Protein AF-A0A7L3AHM6-F1 (afdb_monomer)

Solvent-accessible surface area (backbone atoms only — not comparable to full-atom values): 8227 Å² total; per-residue (Å²): 134,84,89,84,73,78,83,62,83,76,68,63,74,88,47,47,65,57,49,55,53,46,52,54,51,48,51,54,51,49,55,52,48,50,60,62,68,72,49,59,67,71,67,50,63,76,73,48,55,75,69,54,48,53,49,53,53,49,51,52,52,48,51,55,38,60,72,74,71,53,79,56,54,70,63,51,52,54,52,51,51,51,56,47,51,55,56,50,59,75,70,50,84,76,82,57,63,67,59,53,51,51,53,52,54,61,73,70,58,72,86,56,87,85,61,78,84,69,80,77,78,82,82,82,78,83,78,88,130

Foldseek 3Di:
DDPPPPPPVPPDPVCVVVVVVVVVVVVVVVVVVCVVVVDDPVVVVVPDDPLVVLVVVLVVVVVVCVVPPVPCVVVSVVSVVVSVVVVVVVVDDDDDPVVVVVVVCVVPDDDDPVPPPPPPDPPPDDDDD

Sequence (129 aa):
MSEDDINTEEYPTEINDYLVAFEKSLGSVDEMLRTMMSVSRSDLLQKLEPLEQAKMDLVSVYMLNSMFWGKYVERIRTYMNKVKEIADKKKASKLDKGAASRFVRNALWEPNAENEHTSKTPAKGKKRK

Mean predicted aligned error: 15.76 Å

Organism: NCBI:txid302527

Radius of gyration: 33.63 Å; Cα contacts (8 Å, |Δi|>4): 21; chains: 1; bounding box: 99×34×82 Å

pLDDT: mean 77.74, std 16.6, range [38.75, 95.12]

Structure (mmCIF, N/CA/C/O backbone):
data_AF-A0A7L3AHM6-F1
#
_entry.id   AF-A0A7L3AHM6-F1
#
loop_
_atom_site.group_PDB
_atom_site.id
_atom_site.type_symbol
_atom_site.label_atom_id
_atom_site.label_alt_id
_atom_site.label_comp_id
_atom_site.label_asym_id
_atom_site.label_entity_id
_atom_site.label_seq_id
_atom_site.pdbx_PDB_ins_code
_atom_site.Cartn_x
_atom_site.Cartn_y
_atom_site.Cartn_z
_atom_site.occupancy
_atom_site.B_iso_or_equiv
_atom_site.auth_seq_id
_atom_site.auth_comp_id
_atom_site.auth_asym_id
_atom_site.auth_atom_id
_atom_site.pdbx_PDB_model_num
ATOM 1 N N . MET A 1 1 ? 28.284 13.991 -44.848 1.00 38.75 1 MET A N 1
ATOM 2 C CA . MET A 1 1 ? 28.928 13.281 -43.727 1.00 38.75 1 MET A CA 1
ATOM 3 C C . MET A 1 1 ? 27.891 12.302 -43.235 1.00 38.75 1 MET A C 1
ATOM 5 O O . MET A 1 1 ? 26.779 12.723 -42.963 1.00 38.75 1 MET A O 1
ATOM 9 N N . SER A 1 2 ? 28.213 11.024 -43.354 1.00 41.25 2 SER A N 1
ATOM 10 C CA . SER A 1 2 ? 27.355 9.862 -43.139 1.00 41.25 2 SER A CA 1
ATOM 11 C C . SER A 1 2 ? 26.923 9.766 -41.675 1.00 41.25 2 SER A C 1
ATOM 13 O O . SER A 1 2 ? 27.773 9.697 -40.794 1.00 41.25 2 SER A O 1
ATOM 15 N N . GLU A 1 3 ? 25.611 9.767 -41.439 1.00 45.12 3 GLU A N 1
ATOM 16 C CA . GLU A 1 3 ? 24.983 9.544 -40.125 1.00 45.12 3 GLU A CA 1
ATOM 17 C C . GLU A 1 3 ? 24.673 8.050 -39.879 1.00 45.12 3 GLU A C 1
ATOM 19 O O . GLU A 1 3 ? 23.915 7.717 -38.978 1.00 45.12 3 GLU A O 1
ATOM 24 N N . ASP A 1 4 ? 25.288 7.145 -40.648 1.00 48.78 4 ASP A N 1
ATOM 25 C CA . ASP A 1 4 ? 24.995 5.702 -40.644 1.00 48.78 4 ASP A CA 1
ATOM 26 C C . ASP A 1 4 ? 26.114 4.858 -40.010 1.00 48.78 4 ASP A C 1
ATOM 28 O O . ASP A 1 4 ? 26.454 3.794 -40.518 1.00 48.78 4 ASP A O 1
ATOM 32 N N . ASP A 1 5 ? 26.736 5.323 -38.924 1.00 44.53 5 ASP A N 1
ATOM 33 C CA . ASP A 1 5 ? 27.817 4.552 -38.284 1.00 44.53 5 ASP A CA 1
ATOM 34 C C . ASP A 1 5 ? 27.799 4.619 -36.751 1.00 44.53 5 ASP A C 1
ATOM 36 O O . ASP A 1 5 ? 28.826 4.700 -36.077 1.00 44.53 5 ASP A O 1
ATOM 40 N N . ILE A 1 6 ? 26.600 4.540 -36.168 1.00 50.66 6 ILE A N 1
ATOM 41 C CA . ILE A 1 6 ? 26.470 3.959 -34.831 1.00 50.66 6 ILE A CA 1
ATOM 42 C C . ILE A 1 6 ? 26.250 2.471 -35.066 1.00 50.66 6 ILE A C 1
ATOM 44 O O . ILE A 1 6 ? 25.119 2.026 -35.252 1.00 50.66 6 ILE A O 1
ATOM 48 N N . ASN A 1 7 ? 27.354 1.718 -35.074 1.00 51.75 7 ASN A N 1
ATOM 49 C CA . ASN A 1 7 ? 27.359 0.282 -34.809 1.00 51.75 7 ASN A CA 1
ATOM 50 C C . ASN A 1 7 ? 26.659 0.060 -33.457 1.00 51.75 7 ASN A C 1
ATOM 52 O O . ASN A 1 7 ? 27.282 0.017 -32.398 1.00 51.75 7 ASN A O 1
ATOM 56 N N . THR A 1 8 ? 25.333 0.010 -33.490 1.00 53.38 8 THR A N 1
ATOM 57 C CA . THR A 1 8 ? 24.526 -0.575 -32.439 1.00 53.38 8 THR A CA 1
ATOM 58 C C . THR A 1 8 ? 24.762 -2.058 -32.614 1.00 53.38 8 THR A C 1
ATOM 60 O O . THR A 1 8 ? 24.451 -2.609 -33.665 1.00 53.38 8 THR A O 1
ATOM 63 N N . GLU A 1 9 ? 25.413 -2.691 -31.641 1.00 57.03 9 GLU A N 1
ATOM 64 C CA . GLU A 1 9 ? 25.371 -4.143 -31.525 1.00 57.03 9 GLU A CA 1
ATOM 65 C C . GLU A 1 9 ? 23.888 -4.520 -31.504 1.00 57.03 9 GLU A C 1
ATOM 67 O O . GLU A 1 9 ? 23.199 -4.333 -30.498 1.00 57.03 9 GLU A O 1
ATOM 72 N N . GLU A 1 10 ? 23.374 -4.896 -32.675 1.00 73.06 10 GLU A N 1
ATOM 73 C CA . GLU A 1 10 ? 21.968 -5.169 -32.901 1.00 73.06 10 GLU A CA 1
ATOM 74 C C . GLU A 1 10 ? 21.656 -6.403 -32.073 1.00 73.06 10 GLU A C 1
ATOM 76 O O . GLU A 1 10 ? 22.106 -7.520 -32.343 1.00 73.06 10 GLU A O 1
ATOM 81 N N . TYR A 1 11 ? 20.995 -6.158 -30.950 1.00 78.06 11 TYR A N 1
ATOM 82 C CA . TYR A 1 11 ? 20.605 -7.212 -30.047 1.00 78.06 11 TYR A CA 1
ATOM 83 C C . TYR A 1 11 ? 19.666 -8.183 -30.788 1.00 78.06 11 TYR A C 1
ATOM 85 O O . TYR A 1 11 ? 19.024 -7.797 -31.768 1.00 78.06 11 TYR A O 1
ATOM 93 N N . PRO A 1 12 ? 19.551 -9.446 -30.341 1.00 86.75 12 PRO A N 1
ATOM 94 C CA . PRO A 1 12 ? 18.756 -10.444 -31.051 1.00 86.75 12 PRO A CA 1
ATOM 95 C C . PRO A 1 12 ? 17.320 -9.964 -31.314 1.00 86.75 12 PRO A C 1
ATOM 97 O O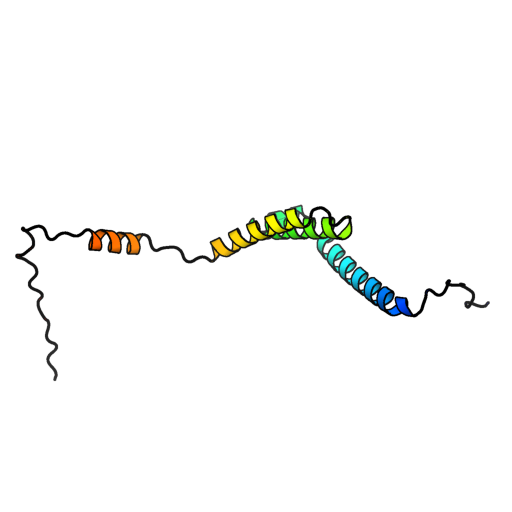 . PRO A 1 12 ? 16.645 -9.479 -30.404 1.00 86.75 12 PRO A O 1
ATOM 100 N N . THR A 1 13 ? 16.826 -10.111 -32.545 1.00 81.75 13 THR A N 1
ATOM 101 C CA . THR A 1 13 ? 15.479 -9.640 -32.931 1.00 81.75 13 THR A CA 1
ATOM 102 C C . THR A 1 13 ? 14.359 -10.251 -32.080 1.00 81.75 13 THR A C 1
ATOM 104 O O . THR A 1 13 ? 13.325 -9.624 -31.867 1.00 81.75 13 THR A O 1
ATOM 107 N N . GLU A 1 14 ? 14.595 -11.431 -31.504 1.00 87.75 14 GLU A N 1
ATOM 108 C CA . GLU A 1 14 ? 13.702 -12.134 -30.586 1.00 87.75 14 GLU A CA 1
ATOM 109 C C . GLU A 1 14 ? 13.423 -11.346 -29.299 1.00 87.75 14 GLU A C 1
ATOM 111 O O . GLU A 1 14 ? 12.385 -11.558 -28.670 1.00 87.75 14 GLU A O 1
ATOM 116 N N . ILE A 1 15 ? 14.328 -10.444 -28.893 1.00 89.81 15 ILE A N 1
ATOM 117 C CA . ILE A 1 15 ? 14.151 -9.615 -27.694 1.00 89.81 15 ILE A CA 1
ATOM 118 C C . ILE A 1 15 ? 13.638 -8.203 -27.985 1.00 89.81 15 ILE A C 1
ATOM 120 O O . ILE A 1 15 ? 13.244 -7.512 -27.047 1.00 89.81 15 ILE A O 1
ATOM 124 N N . ASN A 1 16 ? 13.568 -7.795 -29.256 1.00 89.12 16 ASN A N 1
ATOM 125 C CA . ASN A 1 16 ? 13.098 -6.467 -29.663 1.00 89.12 16 ASN A CA 1
ATOM 126 C C . ASN A 1 16 ? 11.714 -6.144 -29.099 1.00 89.12 16 ASN A C 1
ATOM 128 O O . ASN A 1 16 ? 11.530 -5.130 -28.429 1.00 89.12 16 ASN A O 1
ATOM 132 N N . ASP A 1 17 ? 10.756 -7.049 -29.286 1.00 90.25 17 ASP A N 1
ATOM 133 C CA . ASP A 1 17 ? 9.383 -6.827 -28.835 1.00 90.25 17 ASP A CA 1
ATOM 134 C C . ASP A 1 17 ? 9.293 -6.717 -27.306 1.00 90.25 17 ASP A C 1
ATOM 136 O O . ASP A 1 17 ? 8.527 -5.907 -26.776 1.00 90.25 17 ASP A O 1
ATOM 140 N N . TYR A 1 18 ? 10.117 -7.482 -26.581 1.00 91.19 18 TYR A N 1
ATOM 141 C CA . TYR A 1 18 ? 10.203 -7.401 -25.124 1.00 91.19 18 TYR A CA 1
ATOM 142 C C . TYR A 1 18 ? 10.816 -6.078 -24.658 1.00 91.19 18 TYR A C 1
ATOM 144 O O . TYR A 1 18 ? 10.332 -5.500 -23.685 1.00 91.19 18 TYR A O 1
ATOM 152 N N . LEU A 1 19 ? 11.846 -5.583 -25.347 1.00 89.69 19 LEU A N 1
ATOM 153 C CA . LEU A 1 19 ? 12.499 -4.314 -25.027 1.00 89.69 19 LEU A CA 1
ATOM 154 C C . LEU A 1 19 ? 11.583 -3.122 -25.306 1.00 89.69 19 LEU A C 1
ATOM 156 O O . LEU A 1 19 ? 11.434 -2.265 -24.439 1.00 89.69 19 LEU A O 1
ATOM 160 N N . VAL A 1 20 ? 10.892 -3.113 -26.447 1.00 91.75 20 VAL A N 1
ATOM 161 C CA . VAL A 1 20 ? 9.908 -2.075 -26.788 1.00 91.75 20 VAL A CA 1
ATOM 162 C C . VAL A 1 20 ? 8.741 -2.083 -25.793 1.00 91.75 20 VAL A C 1
ATOM 164 O O . VAL A 1 20 ? 8.309 -1.032 -25.310 1.00 91.75 20 VAL A O 1
ATOM 167 N N . ALA A 1 21 ? 8.234 -3.265 -25.425 1.00 93.75 21 ALA A N 1
ATOM 168 C CA . ALA A 1 21 ? 7.189 -3.381 -24.409 1.00 93.75 21 ALA A CA 1
ATOM 169 C C . ALA A 1 21 ? 7.670 -2.915 -23.024 1.00 93.75 21 ALA A C 1
ATOM 171 O O . ALA A 1 21 ? 6.911 -2.274 -22.286 1.00 93.75 21 ALA A O 1
ATOM 172 N N . PHE A 1 22 ? 8.922 -3.214 -22.669 1.00 92.56 22 PHE A N 1
ATOM 173 C CA . PHE A 1 22 ? 9.537 -2.779 -21.421 1.00 92.56 22 PHE A CA 1
ATOM 174 C C . PHE A 1 22 ? 9.733 -1.261 -21.377 1.00 92.56 22 PHE A C 1
ATOM 176 O O . PHE A 1 22 ? 9.312 -0.643 -20.404 1.00 92.56 22 PHE A O 1
ATOM 183 N N . GLU A 1 23 ? 10.282 -0.648 -22.427 1.00 92.81 23 GLU A N 1
ATOM 184 C CA . GLU A 1 23 ? 10.461 0.805 -22.540 1.00 92.81 23 GLU A CA 1
ATOM 185 C C . GLU A 1 23 ? 9.123 1.536 -22.402 1.00 92.81 23 GLU A C 1
ATOM 187 O O . GLU A 1 23 ? 8.985 2.456 -21.596 1.00 92.81 23 GLU A O 1
ATOM 192 N N . LYS A 1 24 ? 8.093 1.067 -23.113 1.00 95.12 24 LYS A N 1
ATOM 193 C CA . LYS A 1 24 ? 6.742 1.625 -23.004 1.00 95.12 24 LYS A CA 1
ATOM 194 C C . LYS A 1 24 ? 6.189 1.514 -21.581 1.00 95.12 24 LYS A C 1
ATOM 196 O O . LYS A 1 24 ? 5.566 2.449 -21.076 1.00 95.12 24 LYS A O 1
ATOM 201 N N . SER A 1 25 ? 6.411 0.372 -20.930 1.00 93.69 25 SER A N 1
ATOM 202 C CA . SER A 1 25 ? 5.996 0.156 -19.540 1.00 93.69 25 SER A CA 1
ATOM 203 C C . SER A 1 25 ? 6.757 1.077 -18.581 1.00 93.69 25 SER A C 1
ATOM 205 O O . SER A 1 25 ? 6.153 1.646 -17.674 1.00 93.69 25 SER A O 1
ATOM 207 N N . LEU A 1 26 ? 8.058 1.276 -18.808 1.00 92.69 26 LEU A N 1
ATOM 208 C CA . LEU A 1 26 ? 8.908 2.169 -18.025 1.00 92.69 26 LEU A CA 1
ATOM 209 C C . LEU A 1 26 ? 8.475 3.631 -18.175 1.00 92.69 26 LEU A C 1
ATOM 211 O O . LEU A 1 26 ? 8.376 4.329 -17.169 1.00 92.69 26 LEU A O 1
ATOM 215 N N . GLY A 1 27 ? 8.135 4.069 -19.390 1.00 93.38 27 GLY A N 1
ATOM 216 C CA . GLY A 1 27 ? 7.590 5.405 -19.644 1.00 93.38 27 GLY A CA 1
ATOM 217 C C . GLY A 1 27 ? 6.287 5.660 -18.882 1.00 93.38 27 GLY A C 1
ATOM 218 O O . GLY A 1 27 ? 6.146 6.684 -18.219 1.00 93.38 27 GLY A O 1
ATOM 219 N N . SER A 1 28 ? 5.366 4.689 -18.872 1.00 92.62 28 SER A N 1
ATOM 220 C CA . SER A 1 28 ? 4.122 4.800 -18.094 1.00 92.62 28 SER A CA 1
ATOM 221 C C . SER A 1 28 ? 4.375 4.903 -16.584 1.00 92.62 28 SER A C 1
ATOM 223 O O . SER A 1 28 ? 3.701 5.664 -15.883 1.00 92.62 28 SER A O 1
ATOM 225 N N . VAL A 1 29 ? 5.352 4.151 -16.071 1.00 88.50 29 VAL A N 1
ATOM 226 C CA . VAL A 1 29 ? 5.747 4.207 -14.659 1.00 88.50 29 VAL A CA 1
ATOM 227 C C . VAL A 1 29 ? 6.417 5.545 -14.319 1.00 88.50 29 VAL A C 1
ATOM 229 O O . VAL A 1 29 ? 6.131 6.094 -13.255 1.00 88.50 29 VAL A O 1
ATOM 232 N N . ASP A 1 30 ? 7.245 6.099 -15.210 1.00 89.25 30 ASP A N 1
ATOM 233 C CA . ASP A 1 30 ? 7.875 7.416 -15.036 1.00 89.25 30 ASP A CA 1
ATOM 234 C C . ASP A 1 30 ? 6.828 8.538 -14.984 1.00 89.25 30 ASP A C 1
ATOM 236 O O . ASP A 1 30 ? 6.842 9.361 -14.068 1.00 89.25 30 ASP A O 1
ATOM 240 N N . GLU A 1 31 ? 5.849 8.534 -15.893 1.00 91.94 31 GLU A N 1
ATOM 241 C CA . GLU A 1 31 ? 4.734 9.491 -15.876 1.00 91.94 31 GLU A CA 1
ATOM 242 C C . GLU A 1 31 ? 3.923 9.416 -14.572 1.00 91.94 31 GLU A C 1
ATOM 244 O O . GLU A 1 31 ? 3.602 10.443 -13.957 1.00 91.94 31 GLU A O 1
ATOM 249 N N . MET A 1 32 ? 3.623 8.198 -14.108 1.00 87.25 32 MET A N 1
ATOM 250 C CA . MET A 1 32 ? 2.919 7.980 -12.844 1.00 87.25 32 MET A CA 1
ATOM 251 C C . MET A 1 32 ? 3.732 8.503 -11.653 1.00 87.25 32 MET A C 1
ATOM 253 O O . MET A 1 32 ? 3.183 9.186 -10.783 1.00 87.25 32 MET A O 1
ATOM 257 N N . LEU A 1 33 ? 5.040 8.225 -11.620 1.00 84.94 33 LEU A N 1
ATOM 258 C CA . LEU A 1 33 ? 5.934 8.667 -10.553 1.00 84.94 33 LEU A CA 1
ATOM 259 C C . LEU A 1 33 ? 6.069 10.193 -10.535 1.00 84.94 33 LEU A C 1
ATOM 261 O O . LEU A 1 33 ? 5.950 10.801 -9.473 1.00 84.94 33 LEU A O 1
ATOM 265 N N . ARG A 1 34 ? 6.235 10.829 -11.700 1.00 88.38 34 ARG A N 1
ATOM 266 C CA . ARG A 1 34 ? 6.255 12.295 -11.834 1.00 88.38 34 ARG A CA 1
ATOM 267 C C . ARG A 1 34 ? 4.980 12.924 -11.300 1.00 88.38 34 ARG A C 1
ATOM 269 O O . ARG A 1 34 ? 5.042 13.888 -10.541 1.00 88.38 34 ARG A O 1
ATO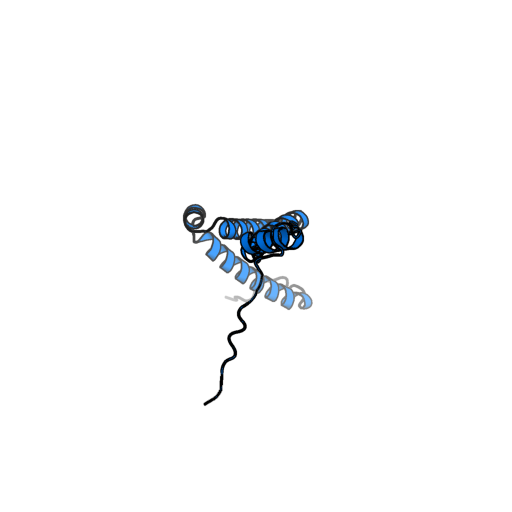M 276 N N . THR A 1 35 ? 3.831 12.348 -11.644 1.00 86.31 35 THR A N 1
ATOM 277 C CA . THR A 1 35 ? 2.532 12.803 -11.136 1.00 86.31 35 THR A CA 1
ATOM 278 C C . THR A 1 35 ? 2.472 12.676 -9.613 1.00 86.31 35 THR A C 1
ATOM 280 O O . THR A 1 35 ? 2.088 13.625 -8.932 1.00 86.31 35 THR A O 1
ATOM 283 N N . MET A 1 36 ? 2.923 11.552 -9.052 1.00 80.25 36 MET A N 1
ATOM 284 C CA . MET A 1 36 ? 2.963 11.337 -7.603 1.00 80.25 36 MET A CA 1
ATOM 285 C C . MET A 1 36 ? 3.914 12.304 -6.878 1.00 80.25 36 MET A C 1
ATOM 287 O O . MET A 1 36 ? 3.593 12.768 -5.787 1.00 80.25 36 MET A O 1
ATOM 291 N N . MET A 1 37 ? 5.066 12.623 -7.473 1.00 81.75 37 MET A N 1
ATOM 292 C CA . MET A 1 37 ? 6.066 13.536 -6.905 1.00 81.75 37 MET A CA 1
ATOM 293 C C . MET A 1 37 ? 5.735 15.021 -7.123 1.00 81.75 37 MET A C 1
ATOM 295 O O . MET A 1 37 ? 6.354 15.875 -6.493 1.00 81.75 37 MET A O 1
ATOM 299 N N . SER A 1 38 ? 4.761 15.341 -7.984 1.00 83.69 38 SER A N 1
ATOM 300 C CA . SER A 1 38 ? 4.348 16.723 -8.274 1.00 83.69 38 SER A CA 1
ATOM 301 C C . SER A 1 38 ? 3.658 17.426 -7.098 1.00 83.69 38 SER A C 1
ATOM 303 O O . SER A 1 38 ? 3.642 18.655 -7.039 1.00 83.69 38 SER A O 1
ATOM 305 N N . VAL A 1 39 ? 3.111 16.664 -6.144 1.00 77.06 39 VAL A N 1
ATOM 306 C CA . VAL A 1 39 ? 2.434 17.186 -4.950 1.00 77.06 39 VAL A CA 1
ATOM 307 C C . VAL A 1 39 ? 3.261 16.862 -3.713 1.00 77.06 39 VAL A C 1
ATOM 309 O O . VAL A 1 39 ? 3.701 15.727 -3.519 1.00 77.06 39 VAL A O 1
ATOM 312 N N . SER A 1 40 ? 3.451 17.851 -2.837 1.00 77.19 40 SER A N 1
ATOM 313 C CA . SER A 1 40 ? 4.169 17.623 -1.587 1.00 77.19 40 SER A CA 1
ATOM 314 C C . SER A 1 40 ? 3.388 16.652 -0.691 1.00 77.19 40 SER A C 1
ATOM 316 O O . SER A 1 40 ? 2.170 16.757 -0.512 1.00 77.19 40 SER A O 1
ATOM 318 N N . ARG A 1 41 ? 4.096 15.686 -0.093 1.00 72.00 41 ARG A N 1
ATOM 319 C CA . ARG A 1 41 ? 3.483 14.705 0.817 1.00 72.00 41 ARG A CA 1
ATOM 320 C C . ARG A 1 41 ? 2.799 15.400 1.998 1.00 72.00 41 ARG A C 1
ATOM 322 O O . ARG A 1 41 ? 1.731 14.970 2.409 1.00 72.00 41 ARG A O 1
ATOM 329 N N . SER A 1 42 ? 3.374 16.485 2.517 1.00 73.94 42 SER A N 1
ATOM 330 C CA . SER A 1 42 ? 2.805 17.274 3.617 1.00 73.94 42 SER A CA 1
ATOM 331 C C . SER A 1 42 ? 1.457 17.902 3.269 1.00 73.94 42 SER A C 1
ATOM 333 O O . SER A 1 42 ? 0.540 17.832 4.086 1.00 73.94 42 SER A O 1
ATOM 335 N N . ASP A 1 43 ? 1.306 18.449 2.061 1.00 75.12 43 ASP A N 1
ATOM 336 C CA . ASP A 1 43 ? 0.052 19.087 1.636 1.00 75.12 43 ASP A CA 1
ATOM 337 C C . ASP A 1 43 ? -1.042 18.054 1.355 1.00 75.12 43 ASP A C 1
ATOM 339 O O . ASP A 1 43 ? -2.228 18.309 1.572 1.00 75.12 43 ASP A O 1
ATOM 343 N N . LEU A 1 44 ? -0.641 16.866 0.896 1.00 69.38 44 LEU A N 1
ATOM 344 C CA . LEU A 1 44 ? -1.541 15.743 0.668 1.00 69.38 44 LEU A CA 1
ATOM 345 C C . LEU A 1 44 ? -2.051 15.181 2.007 1.00 69.38 44 LEU A C 1
ATOM 347 O O . LEU A 1 44 ? -3.252 15.009 2.196 1.00 69.38 44 LEU A O 1
ATOM 351 N N . LEU A 1 45 ? -1.160 14.980 2.983 1.00 67.44 45 LEU A N 1
ATOM 352 C CA . LEU A 1 45 ? -1.516 14.445 4.302 1.00 67.44 45 LEU A CA 1
ATOM 353 C C . LEU A 1 45 ? -2.479 15.338 5.098 1.00 67.44 45 LEU A C 1
ATOM 355 O O . LEU A 1 45 ? -3.244 14.823 5.907 1.00 67.44 45 LEU A O 1
ATOM 359 N N . GLN A 1 46 ? -2.489 16.650 4.858 1.00 75.62 46 GLN A N 1
ATOM 360 C CA . GLN A 1 46 ? -3.446 17.560 5.500 1.00 75.62 46 GLN A CA 1
ATOM 361 C C . GLN A 1 46 ? -4.877 17.432 4.956 1.00 75.62 46 GLN A C 1
ATOM 363 O O . GLN A 1 46 ? -5.816 17.875 5.615 1.00 75.62 46 GLN A O 1
ATOM 368 N N . LYS A 1 47 ? -5.058 16.857 3.760 1.00 77.00 47 LYS A N 1
ATOM 369 C CA . LYS A 1 47 ? -6.350 16.815 3.053 1.00 77.00 47 LYS A CA 1
ATOM 370 C C . LYS A 1 47 ? -6.998 15.431 3.012 1.00 77.00 47 LYS 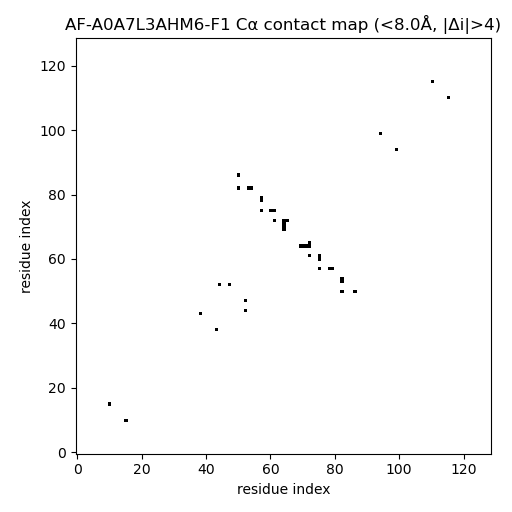A C 1
ATOM 372 O O . LYS A 1 47 ? -8.177 15.348 2.680 1.00 77.00 47 LYS A O 1
ATOM 377 N N . LEU A 1 48 ? -6.254 14.367 3.313 1.00 80.00 48 LEU A N 1
ATOM 378 C CA . LEU A 1 48 ? -6.731 12.986 3.192 1.00 80.00 48 LEU A CA 1
ATOM 379 C C . LEU A 1 48 ? -7.319 12.446 4.503 1.00 80.00 48 LEU A C 1
ATOM 381 O O . LEU A 1 48 ? -6.818 12.718 5.594 1.00 80.00 48 LEU A O 1
ATOM 385 N N . GLU A 1 49 ? -8.355 11.606 4.395 1.00 85.06 49 GLU A N 1
ATOM 386 C CA . GLU A 1 49 ? -8.843 10.816 5.534 1.00 85.06 49 GLU A CA 1
ATOM 387 C C . GLU A 1 49 ? -7.748 9.808 5.965 1.00 85.06 49 GLU A C 1
ATOM 389 O O . GLU A 1 49 ? -7.036 9.278 5.104 1.00 85.06 49 GLU A O 1
ATOM 394 N N . PRO A 1 50 ? -7.624 9.440 7.258 1.00 85.81 50 PRO A N 1
ATOM 395 C CA . PRO A 1 50 ? -6.624 8.465 7.713 1.00 85.81 50 PRO A CA 1
ATOM 396 C C . PRO A 1 50 ? -6.590 7.139 6.926 1.00 85.81 50 PRO A C 1
ATOM 398 O O . PRO A 1 50 ? -5.539 6.512 6.794 1.00 85.81 50 PRO A O 1
ATOM 401 N N . LEU A 1 51 ? -7.725 6.707 6.362 1.00 85.19 51 LEU A N 1
ATOM 402 C CA . LEU A 1 51 ? -7.797 5.522 5.499 1.00 85.19 51 LEU A CA 1
ATOM 403 C C . LEU A 1 51 ? -7.164 5.750 4.117 1.00 85.19 51 LEU A C 1
ATOM 405 O O . LEU A 1 51 ? -6.557 4.837 3.559 1.00 85.19 51 LEU A O 1
ATOM 409 N N . GLU A 1 52 ? -7.322 6.938 3.543 1.00 84.94 52 GLU A N 1
ATOM 410 C CA . GLU A 1 52 ? -6.737 7.298 2.250 1.00 84.94 52 GLU A CA 1
ATOM 411 C C . GLU A 1 52 ? -5.224 7.467 2.380 1.00 84.94 52 GLU A C 1
ATOM 413 O O . GLU A 1 52 ? -4.476 6.955 1.549 1.00 84.94 52 GLU A O 1
ATOM 418 N N . GLN A 1 53 ? -4.768 8.062 3.486 1.00 85.69 53 GLN A N 1
ATOM 419 C CA . GLN A 1 53 ? -3.354 8.116 3.847 1.00 85.69 53 GLN A CA 1
ATOM 420 C C . GLN A 1 53 ? -2.736 6.712 3.936 1.00 85.69 53 GLN A C 1
ATOM 422 O O . GLN A 1 53 ? -1.698 6.455 3.330 1.00 85.69 53 GLN A O 1
ATOM 427 N N . ALA A 1 54 ? -3.397 5.775 4.624 1.00 86.75 54 ALA A N 1
ATOM 428 C CA . ALA A 1 54 ? -2.906 4.402 4.744 1.00 86.75 54 ALA A CA 1
ATOM 429 C C . ALA A 1 54 ? -2.811 3.677 3.387 1.00 86.75 54 ALA A C 1
ATOM 431 O O . ALA A 1 54 ? -1.899 2.875 3.180 1.00 86.75 54 ALA A O 1
ATOM 432 N N . LYS A 1 55 ? -3.725 3.959 2.448 1.00 88.06 55 LYS A N 1
ATOM 433 C CA . LYS A 1 55 ? -3.657 3.424 1.078 1.00 88.06 55 LYS A CA 1
ATOM 434 C C . LYS A 1 55 ? -2.481 4.012 0.303 1.00 88.06 55 LYS A C 1
ATOM 436 O O . LYS A 1 55 ? -1.752 3.252 -0.326 1.00 88.06 55 LYS A O 1
ATOM 441 N N . MET A 1 56 ? -2.284 5.328 0.366 1.00 86.62 56 MET A N 1
ATOM 442 C CA . MET A 1 56 ? -1.172 6.004 -0.310 1.00 86.62 56 MET A CA 1
ATOM 443 C C . MET A 1 56 ? 0.183 5.504 0.198 1.00 86.62 56 MET A C 1
ATOM 445 O O . MET A 1 56 ? 1.046 5.138 -0.601 1.00 86.62 56 MET A O 1
ATOM 449 N N . ASP A 1 57 ? 0.344 5.401 1.519 1.00 86.75 57 ASP A N 1
ATOM 450 C CA . ASP A 1 57 ? 1.565 4.870 2.127 1.00 86.75 57 ASP A CA 1
ATOM 451 C C . ASP A 1 57 ? 1.801 3.411 1.707 1.00 86.75 57 ASP A C 1
ATOM 453 O O . ASP A 1 57 ? 2.908 3.055 1.301 1.00 86.75 57 ASP A O 1
ATOM 457 N N . LEU A 1 58 ? 0.762 2.572 1.700 1.00 88.62 58 LEU A N 1
ATOM 458 C CA . LEU A 1 58 ? 0.879 1.187 1.245 1.00 88.62 58 LEU A CA 1
ATOM 459 C C . LEU A 1 58 ? 1.306 1.078 -0.229 1.00 88.62 58 LEU A C 1
ATOM 461 O O . LEU A 1 58 ? 2.169 0.259 -0.546 1.00 88.62 58 LEU A O 1
ATOM 465 N N . VAL A 1 59 ? 0.736 1.899 -1.116 1.00 86.50 59 VAL A N 1
ATOM 466 C CA . VAL A 1 59 ? 1.090 1.927 -2.546 1.00 86.50 59 VAL A CA 1
ATOM 467 C C . VAL A 1 59 ? 2.535 2.388 -2.737 1.00 86.50 59 VAL A C 1
ATOM 469 O O . VAL A 1 59 ? 3.273 1.750 -3.484 1.00 86.50 59 VAL A O 1
ATOM 472 N N . SER A 1 60 ? 2.978 3.420 -2.011 1.00 85.56 60 SER A N 1
ATOM 473 C CA . SER A 1 60 ? 4.369 3.892 -2.069 1.00 85.56 60 SER A CA 1
ATOM 474 C C . SER A 1 60 ? 5.372 2.816 -1.637 1.00 85.56 60 SER A C 1
ATOM 476 O O . SER A 1 60 ? 6.358 2.567 -2.330 1.00 85.56 60 SER A O 1
ATOM 478 N N . VAL A 1 61 ? 5.091 2.103 -0.541 1.00 87.94 61 VAL A N 1
ATOM 479 C CA . VAL A 1 61 ? 5.941 1.014 -0.040 1.00 87.94 61 VAL A CA 1
ATOM 480 C C . VAL A 1 61 ? 5.928 -0.178 -0.996 1.00 87.94 61 VAL A C 1
ATOM 482 O O . VAL A 1 61 ? 6.972 -0.787 -1.227 1.00 87.94 61 VAL A O 1
ATOM 485 N N . TYR A 1 62 ? 4.772 -0.506 -1.579 1.00 88.38 62 TYR A N 1
ATOM 486 C CA . TYR A 1 62 ? 4.662 -1.545 -2.601 1.00 88.38 62 TYR A CA 1
ATOM 487 C C . TYR A 1 62 ? 5.490 -1.217 -3.841 1.00 88.38 62 TYR A C 1
ATOM 489 O O . TYR A 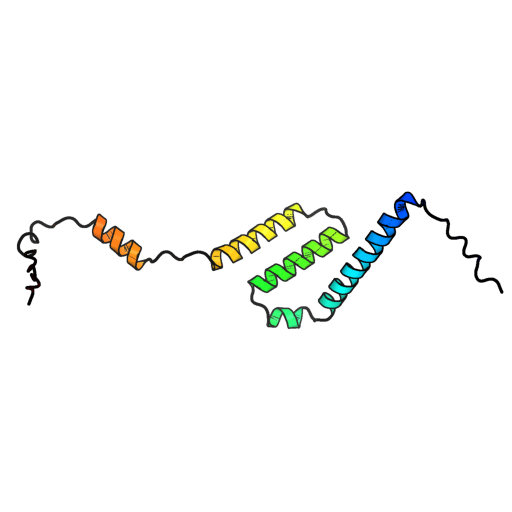1 62 ? 6.251 -2.070 -4.294 1.00 88.38 62 TYR A O 1
ATOM 497 N N . MET A 1 63 ? 5.389 0.010 -4.350 1.00 85.62 63 MET A N 1
ATOM 498 C CA . MET A 1 63 ? 6.130 0.466 -5.523 1.00 85.62 63 MET A CA 1
ATOM 499 C C . MET A 1 63 ? 7.641 0.424 -5.273 1.00 85.62 63 MET A C 1
ATOM 501 O O . MET A 1 63 ? 8.365 -0.213 -6.034 1.00 85.62 63 MET A O 1
ATOM 505 N N . LEU A 1 64 ? 8.108 0.990 -4.155 1.00 84.75 64 LEU A N 1
ATOM 506 C CA . LEU A 1 64 ? 9.525 0.966 -3.777 1.00 84.75 64 LEU A CA 1
ATOM 507 C C . LEU A 1 64 ? 10.047 -0.463 -3.594 1.00 84.75 64 LEU A C 1
ATOM 509 O O . LEU A 1 64 ? 11.104 -0.818 -4.106 1.00 84.75 64 LEU A O 1
ATOM 513 N N . ASN A 1 65 ? 9.306 -1.324 -2.895 1.00 86.69 65 ASN A N 1
ATOM 514 C CA . ASN A 1 65 ? 9.751 -2.701 -2.705 1.00 86.69 65 ASN A CA 1
ATOM 515 C C . ASN A 1 65 ? 9.780 -3.484 -4.026 1.00 86.69 65 ASN A C 1
ATOM 517 O O . ASN A 1 65 ? 10.682 -4.296 -4.222 1.00 86.69 65 ASN A O 1
ATOM 521 N N . SER A 1 66 ? 8.820 -3.242 -4.919 1.00 83.75 66 SER A N 1
ATOM 522 C CA . SER A 1 66 ? 8.719 -3.946 -6.203 1.00 83.75 66 SER A CA 1
ATOM 523 C C . SER A 1 66 ? 9.776 -3.492 -7.210 1.00 83.75 66 SER A C 1
ATOM 525 O O . SER A 1 66 ? 10.268 -4.324 -7.961 1.00 83.75 66 SER A O 1
ATOM 527 N N . MET A 1 67 ? 10.163 -2.213 -7.201 1.00 78.19 67 MET A N 1
ATOM 528 C CA . MET A 1 67 ? 11.194 -1.677 -8.101 1.00 78.19 67 MET A CA 1
ATOM 529 C C . MET A 1 67 ? 12.612 -2.113 -7.732 1.00 78.19 67 MET A C 1
ATOM 531 O O . MET A 1 67 ? 13.440 -2.290 -8.616 1.00 78.19 67 MET A O 1
ATOM 535 N N . PHE A 1 68 ? 12.907 -2.270 -6.439 1.00 77.12 68 PHE A N 1
ATOM 536 C CA . PHE A 1 68 ? 14.277 -2.542 -6.004 1.00 77.12 68 PHE A CA 1
ATOM 537 C C . PHE A 1 68 ? 14.572 -4.034 -5.855 1.00 77.12 68 PHE A C 1
ATOM 539 O O . PHE A 1 68 ? 15.467 -4.542 -6.522 1.00 77.12 68 PHE A O 1
ATOM 546 N N . TRP A 1 69 ? 13.866 -4.747 -4.966 1.00 70.62 69 TRP A N 1
ATOM 547 C CA . TRP A 1 69 ? 14.324 -6.082 -4.544 1.00 70.62 69 TRP A CA 1
ATOM 548 C C . TRP A 1 69 ? 13.240 -7.138 -4.322 1.00 70.62 69 TRP A C 1
ATOM 550 O O . TRP A 1 69 ? 13.591 -8.291 -4.089 1.00 70.62 69 TRP A O 1
ATOM 560 N N . GLY A 1 70 ? 11.947 -6.802 -4.341 1.00 72.19 70 GLY A N 1
ATOM 561 C CA . GLY A 1 70 ? 10.844 -7.767 -4.203 1.00 72.19 70 GLY A CA 1
ATOM 562 C C . GLY A 1 70 ? 10.820 -8.572 -2.890 1.00 72.19 70 GLY A C 1
ATOM 563 O O . GLY A 1 70 ? 9.944 -9.409 -2.695 1.00 72.19 70 GLY A O 1
ATOM 564 N N . LYS A 1 71 ? 11.741 -8.320 -1.951 1.00 75.88 71 LYS A N 1
ATOM 565 C CA . LYS A 1 71 ? 11.957 -9.156 -0.757 1.00 75.88 71 LYS A CA 1
ATOM 566 C C . LYS A 1 71 ? 10.809 -9.096 0.248 1.00 75.88 71 LYS A C 1
ATOM 568 O O . LYS A 1 71 ? 10.546 -10.078 0.931 1.00 75.88 71 LYS A O 1
ATOM 573 N N . TYR A 1 72 ? 10.110 -7.964 0.354 1.00 81.56 72 TYR A N 1
ATOM 574 C CA . TYR A 1 72 ? 9.112 -7.742 1.411 1.00 81.56 72 TYR A CA 1
ATOM 575 C C . TYR A 1 72 ? 7.653 -7.892 0.949 1.00 81.56 72 TYR A C 1
ATOM 577 O O . TYR A 1 72 ? 6.742 -7.388 1.609 1.00 81.56 72 TYR A O 1
ATOM 585 N N . VAL A 1 73 ? 7.398 -8.591 -0.165 1.00 85.50 73 VAL A N 1
ATOM 586 C CA . VAL A 1 73 ? 6.052 -8.698 -0.771 1.00 85.50 73 VAL A CA 1
ATOM 587 C C . VAL A 1 73 ? 5.019 -9.298 0.192 1.00 85.50 73 VAL A C 1
ATOM 589 O O . VAL A 1 73 ? 3.906 -8.782 0.302 1.00 85.50 73 VAL A O 1
ATOM 592 N N . GLU A 1 74 ? 5.373 -10.335 0.951 1.00 86.00 74 GLU A N 1
ATOM 593 C CA . GLU A 1 74 ? 4.453 -10.980 1.904 1.00 86.00 74 GLU A CA 1
ATOM 594 C C . GLU A 1 74 ? 4.071 -10.065 3.074 1.00 86.00 74 GLU A C 1
ATOM 596 O O . GLU A 1 74 ? 2.914 -10.006 3.511 1.00 86.00 74 GLU A O 1
ATOM 601 N N . ARG A 1 75 ? 5.040 -9.279 3.551 1.00 87.25 75 ARG A N 1
ATOM 602 C CA . ARG A 1 75 ? 4.816 -8.295 4.608 1.00 87.25 75 ARG A CA 1
ATOM 603 C C . ARG A 1 75 ? 3.870 -7.197 4.124 1.00 87.25 75 ARG A C 1
ATOM 605 O O . ARG A 1 75 ? 2.939 -6.837 4.841 1.00 87.25 75 ARG A O 1
ATOM 612 N N . ILE A 1 76 ? 4.044 -6.725 2.891 1.00 89.06 76 ILE A N 1
ATOM 613 C CA . ILE A 1 76 ? 3.165 -5.726 2.268 1.00 89.06 76 ILE A CA 1
ATOM 614 C C . ILE A 1 76 ? 1.753 -6.286 2.068 1.00 89.06 76 ILE A C 1
ATOM 616 O O . ILE A 1 76 ? 0.781 -5.617 2.415 1.00 89.06 76 ILE A O 1
ATOM 620 N N . ARG A 1 77 ? 1.620 -7.543 1.623 1.00 89.44 77 ARG A N 1
ATOM 621 C CA . ARG A 1 77 ? 0.322 -8.233 1.508 1.00 89.44 77 ARG A CA 1
ATOM 622 C C . ARG A 1 77 ? -0.426 -8.275 2.845 1.00 89.44 77 ARG A C 1
ATOM 624 O O . ARG A 1 77 ? -1.630 -8.035 2.883 1.00 89.44 77 ARG A O 1
ATOM 631 N N . THR A 1 78 ? 0.283 -8.513 3.947 1.00 92.25 78 THR A N 1
ATOM 632 C CA . THR A 1 78 ? -0.307 -8.483 5.296 1.00 92.25 78 THR A CA 1
ATOM 633 C C . THR A 1 78 ? -0.896 -7.109 5.628 1.00 92.25 78 THR A C 1
ATOM 635 O O . THR A 1 78 ? -2.025 -7.023 6.111 1.00 92.25 78 THR A O 1
ATOM 638 N N . TYR A 1 79 ? -0.173 -6.020 5.345 1.00 90.69 79 TYR A N 1
ATOM 639 C CA . TYR A 1 79 ? -0.691 -4.664 5.564 1.00 90.69 79 TYR A CA 1
ATOM 640 C C . TYR A 1 79 ? -1.835 -4.310 4.607 1.00 90.69 79 TYR A C 1
ATOM 642 O O . TYR A 1 79 ? -2.789 -3.655 5.022 1.00 90.69 79 TYR A O 1
ATOM 650 N N . MET A 1 80 ? -1.808 -4.814 3.373 1.00 91.44 80 MET A N 1
ATOM 651 C CA . MET A 1 80 ? -2.905 -4.650 2.418 1.00 91.44 80 MET A CA 1
ATOM 652 C C . MET A 1 80 ? -4.202 -5.290 2.912 1.00 91.44 80 MET A C 1
ATOM 654 O O . MET A 1 80 ? -5.261 -4.665 2.857 1.00 91.44 80 MET A O 1
ATOM 658 N N . ASN A 1 81 ? -4.110 -6.490 3.485 1.00 93.31 81 ASN A N 1
ATOM 659 C CA . ASN A 1 81 ? -5.255 -7.156 4.100 1.00 93.31 81 ASN A CA 1
ATOM 660 C C . ASN A 1 81 ? -5.802 -6.366 5.296 1.00 93.31 81 ASN A C 1
ATOM 662 O O . ASN A 1 81 ? -7.015 -6.244 5.428 1.00 93.31 81 ASN A O 1
ATOM 666 N N . LYS A 1 82 ? -4.934 -5.755 6.115 1.00 91.38 82 LYS A N 1
ATOM 667 C CA . LYS A 1 82 ? -5.362 -4.891 7.231 1.00 91.38 82 LYS A CA 1
ATOM 668 C C . LYS A 1 82 ? -6.101 -3.641 6.749 1.00 91.38 82 LYS A C 1
ATOM 670 O O . LYS A 1 82 ? -7.158 -3.316 7.281 1.00 91.38 82 LYS A O 1
ATOM 675 N N . VAL A 1 83 ? -5.586 -2.954 5.727 1.00 91.25 83 VAL A N 1
ATOM 676 C CA . VAL A 1 83 ? -6.264 -1.784 5.136 1.00 91.25 83 VAL A CA 1
ATOM 677 C C . VAL A 1 83 ? -7.618 -2.184 4.544 1.00 91.25 83 VAL A C 1
ATOM 679 O O . VAL A 1 83 ? -8.606 -1.470 4.728 1.00 91.25 83 VAL A O 1
ATOM 682 N N . LYS A 1 84 ? -7.689 -3.348 3.886 1.00 91.88 84 LYS A N 1
ATOM 683 C CA . LYS A 1 84 ? -8.935 -3.901 3.345 1.00 91.88 84 LYS A CA 1
ATOM 684 C C . LYS A 1 84 ? -9.948 -4.218 4.447 1.00 91.88 84 LYS A C 1
ATOM 686 O O . LYS A 1 84 ? -11.089 -3.785 4.353 1.00 91.88 84 LYS A O 1
ATOM 691 N N . GLU A 1 85 ? -9.522 -4.872 5.524 1.00 91.69 85 GLU A N 1
ATOM 692 C CA . GLU A 1 85 ? -10.377 -5.183 6.674 1.00 91.69 85 GLU A CA 1
ATOM 693 C C . GLU A 1 85 ? -10.966 -3.914 7.309 1.00 91.69 85 GLU A C 1
ATOM 695 O O . GLU A 1 85 ? -12.151 -3.870 7.633 1.00 91.69 85 GLU A O 1
ATOM 700 N N . ILE A 1 86 ? -10.164 -2.853 7.451 1.00 89.62 86 ILE A N 1
ATOM 701 C CA . ILE A 1 86 ? -10.630 -1.557 7.969 1.00 89.62 86 ILE A CA 1
ATOM 702 C C . ILE A 1 86 ? -11.667 -0.932 7.023 1.00 89.62 86 ILE A C 1
ATOM 704 O O . ILE A 1 86 ? -12.695 -0.424 7.477 1.00 89.62 86 ILE A O 1
ATOM 708 N N . ALA A 1 87 ? -11.429 -0.989 5.710 1.00 88.62 87 ALA A N 1
ATOM 709 C CA . ALA A 1 87 ? -12.367 -0.478 4.715 1.00 88.62 87 ALA A CA 1
ATOM 710 C C . ALA A 1 87 ? -13.697 -1.255 4.714 1.00 88.62 87 ALA A C 1
ATOM 712 O O . ALA A 1 87 ? -14.765 -0.644 4.635 1.00 88.62 87 ALA A O 1
ATOM 713 N N . ASP A 1 88 ? -13.640 -2.578 4.851 1.00 88.62 88 ASP A N 1
ATOM 714 C CA . ASP A 1 88 ? -14.818 -3.446 4.881 1.00 88.62 88 ASP A CA 1
ATOM 715 C C . ASP A 1 88 ? -15.599 -3.277 6.192 1.00 88.62 88 ASP A C 1
ATOM 717 O O . ASP A 1 88 ? -16.825 -3.170 6.175 1.00 88.62 88 ASP A O 1
ATOM 721 N N . LYS A 1 89 ? -14.907 -3.108 7.327 1.00 87.19 89 LYS A N 1
ATOM 722 C CA . LYS A 1 89 ? -15.523 -2.750 8.617 1.00 87.19 89 LYS A CA 1
ATOM 723 C C . LYS A 1 89 ? -16.305 -1.438 8.552 1.00 87.19 89 LYS A C 1
ATOM 725 O O . LYS A 1 89 ? -17.369 -1.346 9.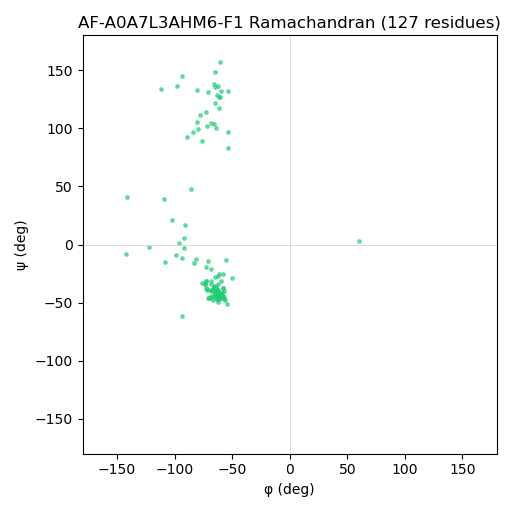158 1.00 87.19 89 LYS A O 1
ATOM 730 N N . LYS A 1 90 ? -15.828 -0.435 7.801 1.00 83.44 90 LYS A N 1
ATOM 731 C CA . LYS A 1 90 ? -16.556 0.836 7.599 1.00 83.44 90 LYS A CA 1
ATOM 732 C C . LYS A 1 90 ? -17.870 0.635 6.826 1.00 83.44 90 LYS A C 1
ATOM 734 O O . LYS A 1 90 ? -18.807 1.403 7.026 1.00 83.44 90 LYS A O 1
ATOM 739 N N . LYS A 1 91 ? -17.951 -0.395 5.977 1.00 84.25 91 LYS A N 1
ATOM 740 C CA . LYS A 1 91 ? -19.135 -0.749 5.173 1.00 84.25 91 LYS A CA 1
ATOM 741 C C . LYS A 1 91 ? -20.050 -1.782 5.840 1.00 84.25 91 LYS A C 1
ATOM 743 O O . LYS A 1 91 ? -21.157 -2.003 5.356 1.00 84.25 91 LYS A O 1
ATOM 748 N N . ALA A 1 92 ? -19.605 -2.421 6.921 1.00 81.38 92 ALA A N 1
ATOM 749 C CA . ALA A 1 92 ? -20.360 -3.469 7.592 1.00 81.38 92 ALA A CA 1
ATOM 750 C C . ALA A 1 92 ? -21.656 -2.928 8.222 1.00 81.38 92 ALA A C 1
ATOM 752 O O . ALA A 1 92 ? -21.676 -1.870 8.859 1.00 81.38 92 ALA A O 1
ATOM 753 N N . SER A 1 93 ? -22.743 -3.689 8.079 1.00 80.00 93 SER A N 1
ATOM 754 C CA . SER A 1 93 ? -24.018 -3.403 8.738 1.00 80.00 93 SER A CA 1
ATOM 755 C C . SER A 1 93 ? -23.847 -3.433 10.257 1.00 80.00 93 SER A C 1
ATOM 757 O O . SER A 1 93 ? -23.362 -4.417 10.818 1.00 80.00 93 SER A O 1
ATOM 759 N N . LYS A 1 94 ? -24.262 -2.364 10.938 1.00 84.62 94 LYS A N 1
ATOM 760 C CA . LYS A 1 94 ? -24.237 -2.295 12.403 1.00 84.62 94 LYS A CA 1
ATOM 761 C C . LYS A 1 94 ? -25.4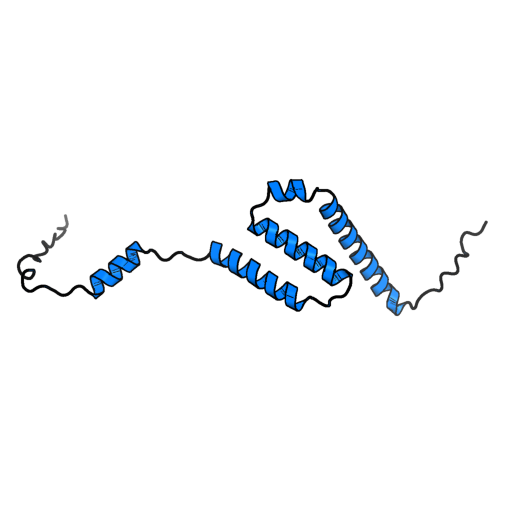49 -3.037 12.966 1.00 84.62 94 LYS A C 1
ATOM 763 O O . LYS A 1 94 ? -26.565 -2.817 12.506 1.00 84.62 94 LYS A O 1
ATOM 768 N N . LEU A 1 95 ? -25.235 -3.886 13.972 1.00 84.88 95 LEU A N 1
ATOM 769 C CA . LEU A 1 95 ? -26.329 -4.515 14.712 1.00 84.88 95 LEU A CA 1
ATOM 770 C C . LEU A 1 95 ? -27.156 -3.436 15.424 1.00 84.88 95 LEU A C 1
ATOM 772 O O . LEU A 1 95 ? -26.605 -2.620 16.170 1.00 84.88 95 LEU A O 1
ATOM 776 N N . ASP A 1 96 ? -28.474 -3.463 15.234 1.00 88.12 96 ASP A N 1
ATOM 777 C CA . ASP A 1 96 ? -29.390 -2.629 16.007 1.00 88.12 96 ASP A CA 1
ATOM 778 C C . ASP A 1 96 ? -29.467 -3.166 17.444 1.00 88.12 96 ASP A C 1
ATOM 780 O O . ASP A 1 96 ? -30.127 -4.166 17.740 1.00 88.12 96 ASP A O 1
ATOM 784 N N . LYS A 1 97 ? -28.762 -2.483 18.352 1.00 91.38 97 LYS A N 1
ATOM 785 C CA . LYS A 1 97 ? -28.724 -2.810 19.784 1.00 91.38 97 LYS A CA 1
ATOM 786 C C . LYS A 1 97 ? -30.116 -2.761 20.424 1.00 91.38 97 LYS A C 1
ATOM 788 O O . LYS A 1 97 ? -30.383 -3.526 21.348 1.00 91.38 97 LYS A O 1
ATOM 793 N N . GLY A 1 98 ? -30.998 -1.887 19.93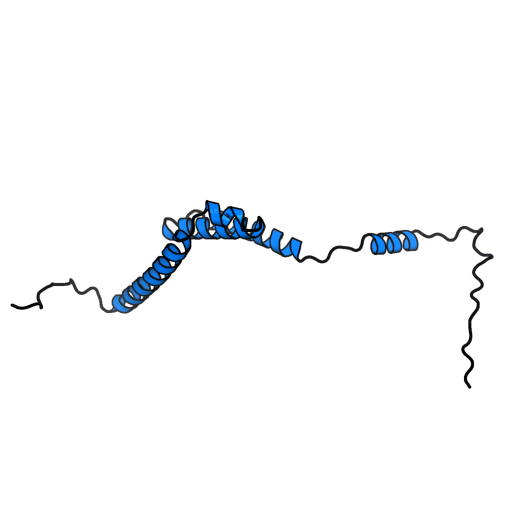6 1.00 89.81 98 GLY A N 1
ATOM 794 C CA . GLY A 1 98 ? -32.374 -1.765 20.407 1.00 89.81 98 GLY A CA 1
ATOM 795 C C . GLY A 1 98 ? -33.219 -2.964 19.990 1.00 89.81 98 GLY A C 1
ATOM 796 O O . GLY A 1 98 ? -33.908 -3.545 20.827 1.00 89.81 98 GLY A O 1
ATOM 797 N N . ALA A 1 99 ? -33.119 -3.389 18.728 1.00 88.69 99 ALA A N 1
ATOM 798 C CA . ALA A 1 99 ? -33.778 -4.605 18.253 1.00 88.69 99 ALA A CA 1
ATOM 799 C C . ALA A 1 99 ? -33.254 -5.856 18.979 1.00 88.69 99 ALA A C 1
ATOM 801 O O . ALA A 1 99 ? -34.048 -6.653 19.473 1.00 88.69 99 ALA A O 1
ATOM 802 N N . ALA A 1 100 ? -31.933 -5.988 19.138 1.00 91.25 100 ALA A N 1
ATOM 803 C CA . ALA A 1 100 ? -31.319 -7.086 19.886 1.00 91.25 100 ALA A CA 1
ATOM 804 C C . ALA A 1 100 ? -31.811 -7.142 21.346 1.00 91.25 100 ALA A C 1
ATOM 806 O O . ALA A 1 100 ? -32.186 -8.207 21.832 1.00 91.25 100 ALA A O 1
ATOM 807 N N . SER A 1 101 ? -31.892 -5.992 22.027 1.00 89.81 101 SER A N 1
ATOM 808 C CA . SER A 1 101 ? -32.427 -5.906 23.392 1.00 89.81 101 SER A CA 1
ATOM 809 C C . SER A 1 101 ? -33.900 -6.316 23.466 1.00 89.81 101 SER A C 1
ATOM 811 O O . SER A 1 101 ? -34.291 -7.030 24.390 1.00 89.81 101 SER A O 1
ATOM 813 N N . ARG A 1 102 ? -34.712 -5.931 22.471 1.00 92.62 102 ARG A N 1
ATOM 814 C CA . ARG A 1 102 ? -36.115 -6.358 22.374 1.00 92.62 102 ARG A CA 1
ATOM 815 C C . ARG A 1 102 ? -36.232 -7.869 22.201 1.00 92.62 102 ARG A C 1
ATOM 817 O O . ARG A 1 102 ? -37.029 -8.469 22.909 1.00 92.62 102 ARG A O 1
ATOM 824 N N . PHE A 1 103 ? -35.430 -8.484 21.328 1.00 91.38 103 PHE A N 1
ATOM 825 C CA . PHE A 1 103 ? -35.432 -9.941 21.157 1.00 91.38 103 PHE A CA 1
ATOM 826 C C . PHE A 1 103 ? -35.067 -10.669 22.452 1.00 91.38 103 PHE A C 1
ATOM 828 O O . PHE A 1 103 ? -35.782 -11.581 22.851 1.00 91.38 103 PHE A O 1
ATOM 835 N N . VAL A 1 104 ? -34.017 -10.223 23.148 1.00 91.94 104 VAL A N 1
ATOM 836 C CA . VAL A 1 104 ? -33.585 -10.817 24.424 1.00 91.94 104 VAL A CA 1
ATOM 837 C C . VAL A 1 104 ? -34.659 -10.667 25.500 1.00 91.94 104 VAL A C 1
ATOM 839 O O . VAL A 1 104 ? -35.012 -11.639 26.159 1.00 91.94 104 VAL A O 1
ATOM 842 N N . ARG A 1 105 ? -35.235 -9.469 25.649 1.00 88.62 105 ARG A N 1
ATOM 843 C CA . ARG A 1 105 ? -36.274 -9.206 26.652 1.00 88.62 105 ARG A CA 1
ATOM 844 C C . ARG A 1 105 ? -37.559 -9.986 26.382 1.00 88.62 105 ARG A C 1
ATOM 846 O O . ARG A 1 105 ? -38.210 -10.388 27.333 1.00 88.62 105 ARG A O 1
ATOM 853 N N . ASN A 1 106 ? -37.925 -10.183 25.117 1.00 89.00 106 ASN A N 1
ATOM 854 C CA . ASN A 1 106 ? -39.109 -10.958 24.753 1.00 89.00 106 ASN A CA 1
ATOM 855 C C . ASN A 1 106 ? -38.870 -12.470 24.901 1.00 89.00 106 ASN A C 1
ATOM 857 O O . ASN A 1 106 ? -39.788 -13.191 25.264 1.00 89.00 106 ASN A O 1
ATOM 861 N N . ALA A 1 107 ? -37.645 -12.946 24.647 1.00 90.38 107 ALA A N 1
ATOM 862 C CA . ALA A 1 107 ? -37.267 -14.351 24.819 1.00 90.38 107 ALA A CA 1
ATOM 863 C C . ALA A 1 107 ? -37.139 -14.770 26.294 1.00 90.38 107 ALA A C 1
ATOM 865 O O . ALA A 1 107 ? -37.405 -15.919 26.622 1.00 90.38 107 ALA A O 1
ATOM 866 N N . LEU A 1 108 ? -36.744 -13.843 27.172 1.00 84.19 108 LEU A N 1
ATOM 867 C CA . LEU A 1 108 ? -36.665 -14.035 28.628 1.00 84.19 108 LEU A CA 1
ATOM 868 C C . LEU A 1 108 ? -37.955 -13.628 29.356 1.00 84.19 108 LEU A C 1
ATOM 870 O O . LEU A 1 108 ? -37.973 -13.558 30.583 1.00 84.19 108 LEU A O 1
ATOM 874 N N . TRP A 1 109 ? -39.013 -13.278 28.621 1.00 85.12 109 TRP A N 1
ATOM 875 C CA . TRP A 1 109 ? -40.269 -12.896 29.245 1.00 85.12 109 TRP A CA 1
ATOM 876 C C . TRP A 1 109 ? -41.009 -14.147 29.714 1.00 85.12 109 TRP A C 1
ATOM 878 O O . TRP A 1 109 ? -41.495 -14.934 28.904 1.00 85.12 109 TRP A O 1
ATOM 888 N N . GLU A 1 110 ? -41.112 -14.303 31.029 1.00 79.50 110 GLU A N 1
ATOM 889 C CA . GLU A 1 110 ? -41.979 -15.291 31.658 1.00 79.50 110 GLU A CA 1
ATOM 890 C C . GLU A 1 110 ? -43.293 -14.614 32.086 1.00 79.50 110 GLU A C 1
ATOM 892 O O . GLU A 1 110 ? -43.274 -13.497 32.624 1.00 79.50 110 GLU A O 1
ATOM 897 N N . PRO A 1 111 ? -44.455 -15.244 31.845 1.00 71.19 111 PRO A N 1
ATOM 898 C CA . PRO A 1 111 ? -45.722 -14.722 32.324 1.00 71.19 111 PRO A CA 1
ATOM 899 C C . PRO A 1 111 ? -45.765 -14.827 33.853 1.00 71.19 111 PRO A C 1
ATOM 901 O O . PRO A 1 111 ? -45.978 -15.900 34.409 1.00 71.19 111 PRO A O 1
ATOM 904 N N . ASN A 1 112 ? -45.586 -13.702 34.550 1.00 62.25 112 ASN A N 1
ATOM 905 C CA . ASN A 1 112 ? -45.925 -13.628 35.972 1.00 62.25 112 ASN A CA 1
ATOM 906 C C . ASN A 1 112 ? -47.419 -13.941 36.143 1.00 62.25 112 ASN A C 1
ATOM 908 O O . ASN A 1 112 ? -48.251 -13.339 35.458 1.00 62.25 112 ASN A O 1
ATOM 912 N N . ALA A 1 113 ? -47.747 -14.824 37.091 1.00 58.75 113 ALA A N 1
ATOM 913 C CA . ALA A 1 113 ? -49.110 -15.269 37.411 1.00 58.75 113 ALA A CA 1
ATOM 914 C C . ALA A 1 113 ? -50.096 -14.124 37.745 1.00 58.75 113 ALA A C 1
ATOM 916 O O . ALA A 1 113 ? -51.305 -14.320 37.742 1.00 58.75 113 ALA A O 1
ATOM 917 N N . GLU A 1 114 ? -49.607 -12.904 37.977 1.00 56.09 114 GLU A N 1
ATOM 918 C CA . GLU A 1 114 ? -50.430 -11.710 38.212 1.00 56.09 114 GLU A CA 1
ATOM 919 C C . GLU A 1 114 ? -50.924 -11.022 36.919 1.00 56.09 114 GLU A C 1
ATOM 921 O O . GLU A 1 114 ? -51.864 -10.229 36.959 1.00 56.09 114 GLU A O 1
ATOM 926 N N . ASN A 1 115 ? -50.341 -11.325 35.751 1.00 54.69 115 ASN A N 1
ATOM 927 C CA . ASN A 1 115 ? -50.654 -10.647 34.482 1.00 54.69 115 ASN A CA 1
ATOM 928 C C . ASN A 1 115 ? -51.694 -11.371 33.608 1.00 54.69 115 ASN A C 1
ATOM 930 O O . ASN A 1 115 ? -52.033 -10.885 32.526 1.00 54.69 115 ASN A O 1
ATOM 934 N N . GLU A 1 116 ? -52.240 -12.502 34.058 1.00 50.56 116 GLU A N 1
ATOM 935 C CA . GLU A 1 116 ? -53.217 -13.287 33.288 1.00 50.56 116 GLU A CA 1
ATOM 936 C C . GLU A 1 116 ? -54.596 -12.597 33.179 1.00 50.56 116 GLU A C 1
ATOM 938 O O . GLU A 1 116 ? -55.406 -12.922 32.312 1.00 50.56 116 GLU A O 1
ATOM 943 N N . HIS A 1 117 ? -54.861 -11.567 33.992 1.00 50.12 117 HIS A N 1
ATOM 944 C CA . HIS A 1 117 ? -56.177 -10.922 34.058 1.00 50.12 117 HIS A CA 1
ATOM 945 C C . HIS A 1 117 ? -56.408 -9.719 33.127 1.00 50.12 117 HIS A C 1
ATOM 947 O O . HIS A 1 117 ? -57.532 -9.214 33.090 1.00 50.12 117 HIS A O 1
ATOM 953 N N . THR A 1 118 ? -55.427 -9.251 32.342 1.00 47.16 118 THR A N 1
ATOM 954 C CA . THR A 1 118 ? -55.609 -8.011 31.543 1.00 47.16 118 THR A CA 1
ATOM 955 C C . THR A 1 118 ? -55.414 -8.137 30.031 1.00 47.16 118 THR A C 1
ATOM 957 O O . THR A 1 118 ? -55.715 -7.189 29.305 1.00 47.16 118 THR A O 1
ATOM 960 N N . SER A 1 119 ? -55.052 -9.302 29.490 1.00 48.06 119 SER A N 1
ATOM 961 C CA . SER A 1 119 ? -54.896 -9.494 28.037 1.00 48.06 119 SER A CA 1
ATOM 962 C C . SER A 1 119 ? -56.207 -9.853 27.315 1.00 48.06 119 SER A C 1
ATOM 964 O O . SER A 1 119 ? -56.257 -10.735 26.463 1.00 48.06 119 SER A O 1
ATOM 966 N N . LYS A 1 120 ? -57.295 -9.115 27.580 1.00 43.06 120 LYS A N 1
ATOM 967 C CA . LYS A 1 120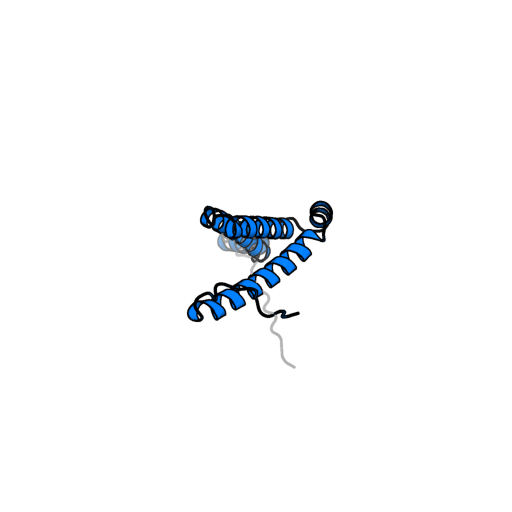 ? -58.446 -9.085 26.659 1.00 43.06 120 LYS A CA 1
ATOM 968 C C . LYS A 1 120 ? -58.177 -8.062 25.561 1.00 43.06 120 LYS A C 1
ATOM 970 O O . LYS A 1 120 ? -58.402 -6.866 25.722 1.00 43.06 120 LYS A O 1
ATOM 975 N N . THR A 1 121 ? -57.696 -8.544 24.423 1.00 44.94 121 THR A N 1
ATOM 976 C CA . THR A 1 121 ? -57.624 -7.781 23.172 1.00 44.94 121 THR A CA 1
ATOM 977 C C . THR A 1 121 ? -59.041 -7.359 22.752 1.00 44.94 121 THR A C 1
ATOM 979 O O . THR A 1 121 ? -59.899 -8.233 22.612 1.00 44.94 121 THR A O 1
ATOM 982 N N . PRO A 1 122 ? -59.345 -6.073 22.482 1.00 40.62 122 PRO A N 1
ATOM 983 C CA . PRO A 1 122 ? -60.556 -5.741 21.755 1.00 40.62 122 PRO A CA 1
ATOM 984 C C . PRO A 1 122 ? -60.282 -5.961 20.265 1.00 40.62 122 PRO A C 1
ATOM 986 O O . PRO A 1 122 ? -59.588 -5.182 19.609 1.00 40.62 122 PRO A O 1
ATOM 989 N N . ALA A 1 123 ? -60.835 -7.042 19.719 1.00 46.06 123 ALA A N 1
ATOM 990 C CA . ALA A 1 123 ? -60.902 -7.262 18.284 1.00 46.06 123 ALA A CA 1
ATOM 991 C C . ALA A 1 123 ? -61.790 -6.175 17.649 1.00 46.06 123 ALA A C 1
ATOM 993 O O . ALA A 1 123 ? -63.019 -6.250 17.686 1.00 46.06 123 ALA A O 1
ATOM 994 N N . LYS A 1 124 ? -61.186 -5.136 17.057 1.00 40.62 124 LYS A N 1
ATOM 995 C CA . LYS A 1 124 ? -61.910 -4.188 16.196 1.00 40.62 124 LYS A CA 1
ATOM 996 C C . LYS A 1 124 ? -62.173 -4.846 14.840 1.00 40.62 124 LYS A C 1
ATOM 998 O O . LYS A 1 124 ? -61.386 -4.729 13.905 1.00 40.62 124 LYS A O 1
ATOM 1003 N N . GLY A 1 125 ? -63.307 -5.538 14.747 1.00 42.56 125 GLY A N 1
ATOM 1004 C CA . GLY A 1 125 ? -63.895 -5.972 13.484 1.00 42.56 125 GLY A CA 1
ATOM 1005 C C . GLY A 1 125 ? -64.242 -4.764 12.610 1.00 42.56 125 GLY A C 1
ATOM 1006 O O . GLY A 1 125 ? -65.064 -3.924 12.977 1.00 42.56 125 GLY A O 1
ATOM 1007 N N . LYS A 1 126 ? -63.609 -4.672 11.441 1.00 41.75 126 LYS A N 1
ATOM 1008 C CA . LYS A 1 126 ? -63.902 -3.671 10.411 1.00 41.75 126 LYS A CA 1
ATOM 1009 C C . LYS A 1 126 ? -65.147 -4.140 9.644 1.00 41.75 126 LYS A C 1
ATOM 1011 O O . LYS A 1 126 ? -65.054 -5.030 8.801 1.00 41.75 126 LYS A O 1
ATOM 1016 N N . LYS A 1 127 ? -66.329 -3.604 9.978 1.00 46.38 127 LYS A N 1
ATOM 1017 C CA . LYS A 1 127 ? -67.561 -3.848 9.208 1.00 46.38 127 LYS A CA 1
ATOM 1018 C C . LYS A 1 127 ? -67.487 -3.134 7.856 1.00 46.38 127 LYS A C 1
ATOM 1020 O O . LYS A 1 127 ? -67.170 -1.950 7.791 1.00 46.38 127 LYS A O 1
ATOM 1025 N N . ARG A 1 128 ? -67.808 -3.891 6.805 1.00 43.53 128 ARG A N 1
ATOM 1026 C CA . AR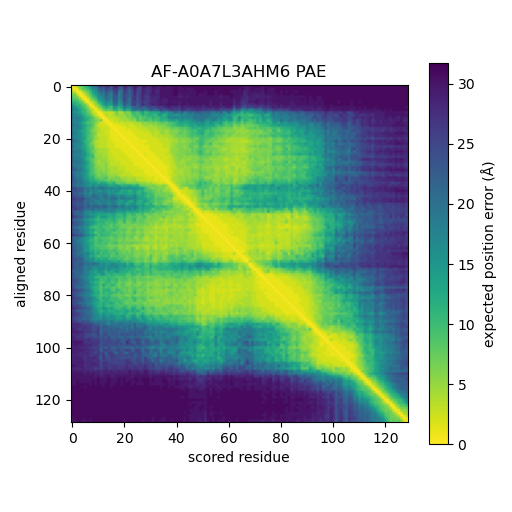G A 1 128 ? -68.089 -3.429 5.441 1.00 43.53 128 ARG A CA 1
ATOM 1027 C C . ARG A 1 128 ? -69.318 -2.511 5.432 1.00 43.53 128 ARG A C 1
ATOM 1029 O O . ARG A 1 128 ? -70.332 -2.871 6.034 1.00 43.53 128 ARG A O 1
ATOM 1036 N N . LYS A 1 129 ? -69.242 -1.407 4.692 1.00 42.75 129 LYS A N 1
ATOM 1037 C CA . LYS A 1 129 ? -70.349 -0.859 3.906 1.00 42.75 129 LYS A CA 1
ATOM 1038 C C . LYS A 1 129 ? -69.769 -0.136 2.699 1.00 42.75 129 LYS A C 1
ATOM 1040 O O . LYS A 1 129 ? -68.711 0.502 2.890 1.00 42.75 129 LYS A O 1
#

Secondary structure (DSSP, 8-state):
------------HHHHHHHHHHHHHHHHHHHHHHHHHTS-HHHHHTTS-HHHHHHHHHHHHHHHHHHHT-TTHHHHHHHHHHHHHHHHHHHSPPP-HHHHHHHHHHHT----TTSTTS-----------

InterPro domains:
  IPR011082 Exosome-associated factor Rrp47/DNA strand repair C1D [PTHR15341] (9-124)